Protein AF-A0A7X5QS72-F1 (afdb_monomer)

Mean predicted aligned error: 5.85 Å

Structure (mmCIF, N/CA/C/O backbone):
data_AF-A0A7X5QS72-F1
#
_entry.id   AF-A0A7X5QS72-F1
#
loop_
_atom_site.group_PDB
_atom_site.id
_atom_site.type_symbol
_atom_site.label_atom_id
_atom_site.label_alt_id
_atom_site.label_comp_id
_atom_site.label_asym_id
_atom_site.label_entity_id
_atom_site.label_seq_id
_atom_site.pdbx_PDB_ins_code
_atom_site.Cartn_x
_atom_site.Cartn_y
_atom_site.Cartn_z
_atom_site.occupancy
_atom_site.B_iso_or_equiv
_atom_site.auth_seq_id
_atom_site.auth_comp_id
_atom_site.auth_asym_id
_atom_site.auth_atom_id
_atom_site.pdbx_PDB_model_num
ATOM 1 N N . MET A 1 1 ? 28.460 -0.214 -11.087 1.00 46.50 1 MET A N 1
ATOM 2 C CA . MET A 1 1 ? 27.351 -0.914 -10.409 1.00 46.50 1 MET A CA 1
ATOM 3 C C . MET A 1 1 ? 26.135 -0.811 -11.305 1.00 46.50 1 MET A C 1
ATOM 5 O O . MET A 1 1 ? 25.842 0.293 -11.741 1.00 46.50 1 MET A O 1
ATOM 9 N N . SER A 1 2 ? 25.504 -1.934 -11.654 1.00 55.69 2 SER A N 1
ATOM 10 C CA . SER A 1 2 ? 24.226 -1.930 -12.375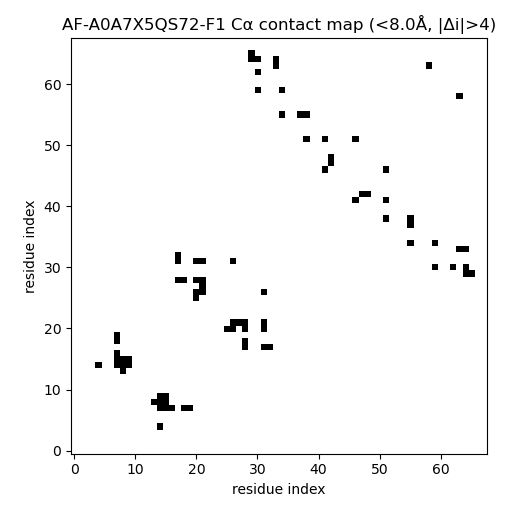 1.00 55.69 2 SER A CA 1
ATOM 11 C C . SER A 1 2 ? 23.212 -1.183 -11.512 1.00 55.69 2 SER A C 1
ATOM 13 O O . SER A 1 2 ? 22.972 -1.598 -10.378 1.00 55.69 2 SER A O 1
ATOM 15 N N . ASP A 1 3 ? 22.669 -0.078 -12.019 1.00 69.38 3 ASP A N 1
ATOM 16 C CA . ASP A 1 3 ? 21.596 0.661 -11.362 1.00 69.38 3 ASP A CA 1
ATOM 17 C C . ASP A 1 3 ? 20.329 -0.199 -11.460 1.00 69.38 3 ASP A C 1
ATOM 19 O O . ASP A 1 3 ? 19.562 -0.117 -12.417 1.00 69.38 3 ASP A O 1
ATOM 23 N N . ALA A 1 4 ? 20.183 -1.135 -10.516 1.00 70.75 4 ALA A N 1
ATOM 24 C CA . ALA A 1 4 ? 19.171 -2.194 -10.535 1.00 70.75 4 ALA A CA 1
ATOM 25 C C . ALA A 1 4 ? 17.732 -1.650 -10.607 1.00 70.75 4 ALA A C 1
ATOM 27 O O . ALA A 1 4 ? 16.808 -2.390 -10.938 1.00 70.75 4 ALA A O 1
ATOM 28 N N . PHE A 1 5 ? 17.555 -0.351 -10.346 1.00 70.69 5 PHE A N 1
ATOM 29 C CA . PHE A 1 5 ? 16.278 0.346 -10.364 1.00 70.69 5 PHE A CA 1
ATOM 30 C C . PHE A 1 5 ? 16.075 1.259 -11.582 1.00 70.69 5 PHE A C 1
ATOM 32 O O . PHE A 1 5 ? 15.012 1.867 -11.709 1.00 70.69 5 PHE A O 1
ATOM 39 N N . ALA A 1 6 ? 17.042 1.335 -12.505 1.00 79.38 6 ALA A N 1
ATOM 40 C CA . ALA A 1 6 ? 16.996 2.230 -13.664 1.00 79.38 6 ALA A CA 1
ATOM 41 C C . ALA A 1 6 ? 15.736 2.048 -14.525 1.00 79.38 6 ALA A C 1
ATOM 43 O O . ALA A 1 6 ? 15.207 3.024 -15.047 1.00 79.38 6 ALA A O 1
ATOM 44 N N . LYS A 1 7 ? 15.209 0.821 -14.622 1.00 81.94 7 LYS A N 1
ATOM 45 C CA . LYS A 1 7 ? 14.003 0.516 -15.410 1.00 81.94 7 LYS A CA 1
ATOM 46 C C . LYS A 1 7 ? 12.698 1.080 -14.839 1.00 81.94 7 LYS A C 1
ATOM 48 O O . LYS A 1 7 ? 11.724 1.188 -15.573 1.00 81.94 7 LYS A O 1
ATOM 53 N N . TRP A 1 8 ? 12.668 1.448 -13.558 1.00 82.00 8 TRP A N 1
ATOM 54 C CA . TRP A 1 8 ? 11.509 2.097 -12.936 1.00 82.00 8 TRP A CA 1
ATOM 55 C C . TRP A 1 8 ? 11.739 3.588 -12.704 1.00 82.00 8 TRP A C 1
ATOM 57 O O . TRP A 1 8 ? 10.970 4.221 -11.987 1.00 82.00 8 TRP A O 1
ATOM 67 N N . LYS A 1 9 ? 12.808 4.165 -13.255 1.00 85.56 9 LYS A N 1
ATOM 68 C CA . LYS A 1 9 ? 13.103 5.584 -13.094 1.00 85.56 9 LYS A CA 1
ATOM 69 C C . LYS A 1 9 ? 12.216 6.408 -14.029 1.00 85.56 9 LYS A C 1
ATOM 71 O O . LYS A 1 9 ? 12.197 6.191 -15.234 1.00 85.56 9 LYS A O 1
ATOM 76 N N . ASN A 1 10 ? 11.490 7.358 -13.457 1.00 82.12 10 ASN A N 1
ATOM 77 C CA . ASN A 1 10 ? 10.694 8.336 -14.184 1.00 82.12 10 ASN A CA 1
ATOM 78 C C . ASN A 1 10 ? 11.602 9.430 -14.773 1.00 82.12 10 ASN A C 1
ATOM 80 O O . ASN A 1 10 ? 12.688 9.700 -14.253 1.00 82.12 10 ASN A O 1
ATOM 84 N N . GLU A 1 11 ? 11.120 10.133 -15.799 1.00 81.50 11 GLU A N 1
ATOM 85 C CA . GLU A 1 11 ? 11.854 11.226 -16.464 1.00 81.50 11 GLU A CA 1
ATOM 86 C C . GLU A 1 11 ? 12.236 12.373 -15.514 1.00 81.50 11 GLU A C 1
ATOM 88 O O . GLU A 1 11 ? 13.269 13.014 -15.680 1.00 81.50 11 GLU A O 1
ATOM 93 N N . ASN A 1 12 ? 11.448 12.594 -14.459 1.00 83.19 12 ASN A N 1
ATOM 94 C CA . ASN A 1 12 ? 11.717 13.598 -13.425 1.00 83.19 12 ASN A CA 1
ATOM 95 C C . ASN A 1 12 ? 12.751 13.150 -12.367 1.00 83.19 12 ASN A C 1
ATOM 97 O O . ASN A 1 12 ? 12.921 13.821 -11.351 1.00 83.19 12 ASN A O 1
ATOM 101 N N . GLY A 1 13 ? 13.404 11.997 -12.556 1.00 78.44 13 GLY A N 1
ATOM 102 C CA . GLY A 1 13 ? 14.415 11.458 -11.645 1.00 78.44 13 GLY A CA 1
ATOM 103 C C . GLY A 1 13 ? 13.867 10.730 -10.413 1.00 78.44 13 GLY A C 1
ATOM 104 O O . GLY A 1 13 ? 14.661 10.217 -9.625 1.00 78.44 13 GLY A O 1
ATOM 105 N N . THR A 1 14 ? 12.542 10.649 -10.247 1.00 84.44 14 THR A N 1
ATOM 106 C CA . THR A 1 14 ? 11.892 9.809 -9.221 1.00 84.44 14 THR A CA 1
ATOM 107 C C . THR A 1 14 ? 11.751 8.360 -9.697 1.00 84.44 14 THR A C 1
ATOM 109 O O . THR A 1 14 ? 12.072 8.051 -10.840 1.00 84.44 14 THR A O 1
ATOM 112 N N . TYR A 1 15 ? 11.256 7.461 -8.845 1.00 82.88 15 TYR A N 1
ATOM 113 C CA . TYR A 1 15 ? 10.981 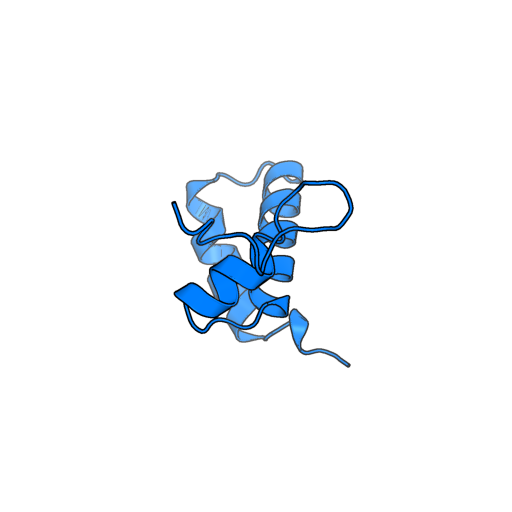6.072 -9.220 1.00 82.88 15 TYR A CA 1
ATOM 114 C C . TYR A 1 15 ? 9.479 5.787 -9.234 1.00 82.88 15 TYR A C 1
ATOM 116 O O . TYR A 1 15 ? 8.747 6.203 -8.332 1.00 82.88 15 TYR A O 1
ATOM 124 N N . ASN A 1 16 ? 9.016 5.027 -10.226 1.00 86.00 16 ASN A N 1
ATOM 125 C CA . ASN A 1 16 ? 7.694 4.424 -10.244 1.00 86.00 16 ASN A CA 1
ATOM 126 C C . ASN A 1 16 ? 7.654 3.253 -9.252 1.00 86.00 16 ASN A C 1
ATOM 128 O O . ASN A 1 16 ? 7.812 2.085 -9.609 1.00 86.00 16 ASN A O 1
ATOM 132 N N . GLY A 1 17 ? 7.445 3.590 -7.979 1.00 84.19 17 GLY A N 1
ATOM 133 C CA . GLY A 1 17 ? 7.345 2.605 -6.906 1.00 84.19 17 GLY A CA 1
ATOM 134 C C . GLY A 1 17 ? 6.222 1.593 -7.135 1.00 84.19 17 GLY A C 1
ATOM 135 O O . GLY A 1 17 ? 6.396 0.430 -6.796 1.00 84.19 17 GLY A O 1
ATOM 136 N N . ALA A 1 18 ? 5.109 1.990 -7.761 1.00 86.88 18 ALA A N 1
ATOM 137 C CA . ALA A 1 18 ? 4.007 1.073 -8.042 1.00 86.88 18 ALA A CA 1
ATOM 138 C C . ALA A 1 18 ? 4.416 -0.018 -9.043 1.00 86.88 18 ALA A C 1
ATOM 140 O O . ALA A 1 18 ? 4.166 -1.191 -8.788 1.00 86.88 18 ALA A O 1
ATOM 141 N N . ALA A 1 19 ? 5.106 0.347 -10.128 1.00 85.19 19 ALA A N 1
ATOM 142 C CA . ALA A 1 19 ? 5.632 -0.620 -11.092 1.00 85.19 19 ALA A CA 1
ATOM 143 C C . ALA A 1 19 ? 6.703 -1.536 -10.473 1.00 85.19 19 ALA A C 1
ATOM 145 O O . ALA A 1 19 ? 6.738 -2.732 -10.757 1.00 85.19 19 ALA A O 1
ATOM 146 N N . MET A 1 20 ? 7.544 -1.000 -9.582 1.00 87.25 20 MET A N 1
ATOM 147 C CA . MET A 1 20 ? 8.522 -1.803 -8.843 1.00 87.25 20 MET A CA 1
ATOM 148 C C . MET A 1 20 ? 7.842 -2.820 -7.918 1.00 87.25 20 MET A C 1
ATOM 150 O O . MET A 1 20 ? 8.185 -4.000 -7.933 1.00 87.25 20 MET A O 1
ATOM 154 N N . PHE A 1 21 ? 6.859 -2.387 -7.124 1.00 85.69 21 PHE A N 1
ATOM 155 C CA . PHE A 1 21 ? 6.111 -3.283 -6.243 1.00 85.69 21 PHE A CA 1
ATOM 156 C C . PHE A 1 21 ? 5.310 -4.320 -7.026 1.00 85.69 21 PHE A C 1
ATOM 158 O O . PHE A 1 21 ? 5.240 -5.465 -6.584 1.00 85.69 21 PHE A O 1
ATOM 165 N N . ALA A 1 22 ? 4.763 -3.957 -8.187 1.00 89.56 22 ALA A N 1
ATOM 166 C CA . ALA A 1 22 ? 4.020 -4.884 -9.028 1.00 89.56 22 ALA A CA 1
ATOM 167 C C . ALA A 1 22 ? 4.905 -6.046 -9.480 1.00 89.56 22 ALA A C 1
ATOM 169 O O . ALA A 1 22 ? 4.532 -7.208 -9.345 1.00 89.56 22 ALA A O 1
ATOM 170 N N . GLU A 1 23 ? 6.127 -5.745 -9.922 1.00 87.31 23 GLU A N 1
ATOM 171 C CA . GLU A 1 23 ? 7.071 -6.775 -10.346 1.00 87.31 23 GLU A CA 1
ATOM 172 C C . GLU A 1 23 ? 7.558 -7.647 -9.178 1.00 87.31 23 GLU A C 1
ATOM 174 O O . GLU A 1 23 ? 7.666 -8.862 -9.317 1.00 87.31 23 GLU A O 1
ATOM 179 N N . LEU A 1 24 ? 7.821 -7.048 -8.013 1.00 87.00 24 LEU A N 1
ATOM 180 C CA . LEU A 1 24 ? 8.314 -7.781 -6.842 1.00 87.00 24 LEU A CA 1
ATOM 181 C C . LEU A 1 24 ? 7.258 -8.689 -6.201 1.00 87.00 24 LEU A C 1
ATOM 183 O O . LEU A 1 24 ? 7.605 -9.714 -5.619 1.00 87.00 24 LEU A O 1
ATOM 187 N N . THR A 1 25 ? 5.988 -8.291 -6.252 1.00 86.75 25 THR A N 1
ATOM 188 C CA . THR A 1 25 ? 4.897 -8.983 -5.544 1.00 86.75 25 THR A CA 1
ATOM 189 C C . THR A 1 25 ? 3.989 -9.788 -6.470 1.00 86.75 25 THR A C 1
ATOM 191 O O . THR A 1 25 ? 3.231 -10.626 -5.989 1.00 86.75 25 THR A O 1
ATOM 194 N N . GLY A 1 26 ? 4.041 -9.542 -7.782 1.00 88.25 26 GLY A N 1
ATOM 195 C CA . GLY A 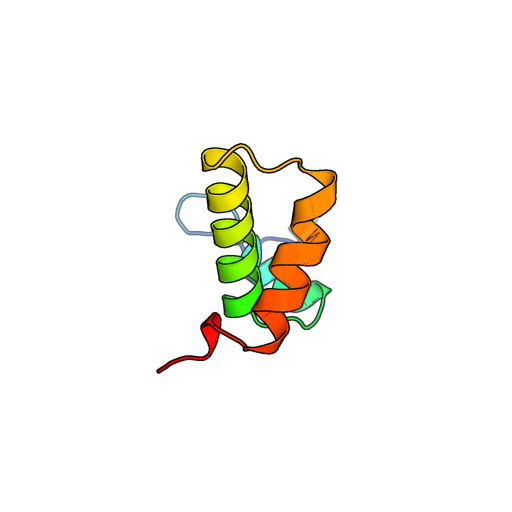1 26 ? 3.096 -10.089 -8.757 1.00 88.25 26 GLY A CA 1
ATOM 196 C C . GLY A 1 26 ? 1.697 -9.464 -8.685 1.00 88.25 26 GLY A C 1
ATOM 197 O O . GLY A 1 26 ? 0.800 -9.906 -9.400 1.00 88.25 26 GLY A O 1
ATOM 198 N N . ILE A 1 27 ? 1.494 -8.458 -7.829 1.00 88.44 27 ILE A N 1
ATOM 199 C CA . ILE A 1 27 ? 0.228 -7.733 -7.696 1.00 88.44 27 ILE A CA 1
ATOM 200 C C . ILE A 1 27 ? 0.115 -6.718 -8.847 1.00 88.44 27 ILE A C 1
ATOM 202 O O . ILE A 1 27 ? 1.100 -6.043 -9.147 1.00 88.44 27 ILE A O 1
ATOM 206 N N . PRO A 1 28 ? -1.057 -6.559 -9.488 1.00 91.00 28 PRO A N 1
ATOM 207 C CA . PRO A 1 28 ? -1.265 -5.540 -10.514 1.00 91.00 28 PRO A CA 1
ATOM 208 C C . PRO A 1 28 ? -0.876 -4.132 -10.043 1.00 91.00 28 PRO A C 1
ATOM 210 O O . PRO A 1 28 ? -1.128 -3.738 -8.901 1.00 91.00 28 PRO A O 1
ATOM 213 N N . GLN A 1 29 ? -0.283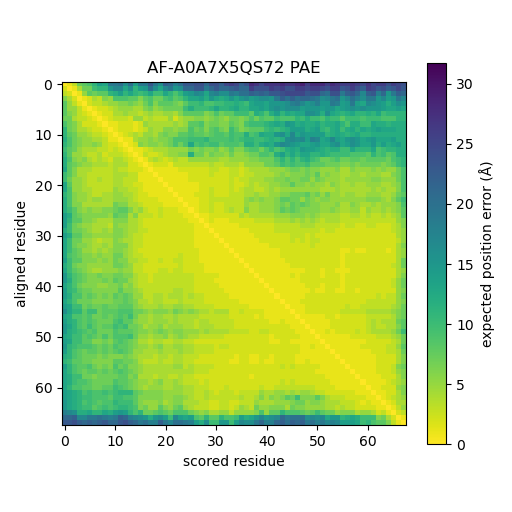 -3.337 -10.935 1.00 90.81 29 GLN A N 1
ATOM 214 C CA . GLN A 1 29 ? 0.144 -1.977 -10.602 1.00 90.81 29 GLN A CA 1
ATOM 215 C C . GLN A 1 29 ? -1.049 -1.102 -10.187 1.00 90.81 29 GLN A C 1
ATOM 217 O O . GLN A 1 29 ? -0.933 -0.285 -9.272 1.00 90.81 29 GLN A O 1
ATOM 222 N N . GLU A 1 30 ? -2.202 -1.290 -10.823 1.00 91.25 30 GLU A N 1
ATOM 223 C CA . GLU A 1 30 ? -3.449 -0.578 -10.546 1.00 91.25 30 GLU A CA 1
ATOM 224 C C . GLU A 1 30 ? -3.951 -0.862 -9.126 1.00 91.25 30 GLU A C 1
ATOM 226 O O . GLU A 1 30 ? -4.373 0.057 -8.424 1.00 91.25 30 GLU A O 1
ATOM 231 N N . GLU A 1 31 ? -3.827 -2.110 -8.668 1.00 92.50 31 GLU A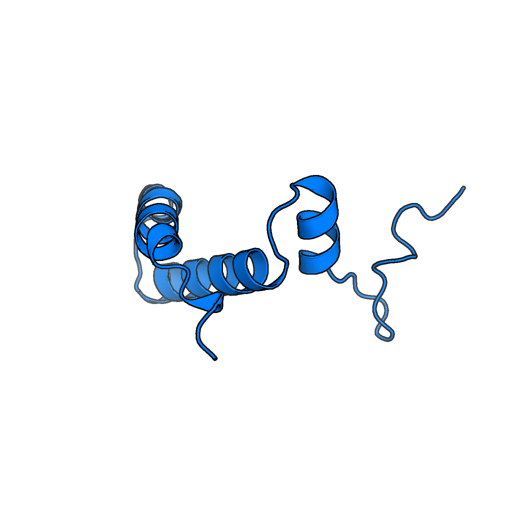 N 1
ATOM 232 C CA . GLU A 1 31 ? -4.171 -2.520 -7.305 1.00 92.50 31 GLU A CA 1
ATOM 233 C C . GLU A 1 31 ? -3.261 -1.848 -6.271 1.00 92.50 31 GLU A C 1
ATOM 235 O O . GLU A 1 31 ? -3.732 -1.362 -5.239 1.00 92.50 31 GLU A O 1
ATOM 240 N N . ILE A 1 32 ? -1.960 -1.751 -6.559 1.00 91.69 32 ILE A N 1
ATOM 241 C CA . ILE A 1 32 ? -0.988 -1.074 -5.688 1.00 91.69 32 ILE A CA 1
ATOM 242 C C . ILE A 1 32 ? -1.284 0.426 -5.605 1.00 91.69 32 ILE A C 1
ATOM 244 O O . ILE A 1 32 ? -1.281 1.001 -4.512 1.00 91.69 32 ILE A O 1
ATOM 248 N N . VAL A 1 33 ? -1.567 1.064 -6.743 1.00 92.56 33 VAL A N 1
ATOM 249 C CA . VAL A 1 33 ? -1.933 2.486 -6.801 1.00 92.56 33 VAL A CA 1
ATOM 250 C C . VAL A 1 33 ? -3.232 2.737 -6.038 1.00 92.56 33 VAL A C 1
ATOM 252 O O . VAL A 1 33 ? -3.280 3.649 -5.207 1.00 92.56 33 VAL A O 1
ATOM 255 N N . TRP A 1 34 ? -4.261 1.919 -6.269 1.00 94.62 34 TRP A N 1
ATOM 256 C CA . TRP A 1 34 ? -5.533 2.019 -5.560 1.00 94.62 34 TRP A CA 1
ATOM 257 C C . TRP A 1 34 ? -5.341 1.847 -4.052 1.00 94.62 34 TRP A C 1
ATOM 259 O O . TRP A 1 34 ? -5.772 2.706 -3.285 1.00 94.62 34 TRP A O 1
ATOM 269 N N . SER A 1 35 ? -4.607 0.819 -3.622 1.00 93.88 35 SER A N 1
ATOM 270 C CA . SER A 1 35 ? -4.348 0.550 -2.203 1.00 93.88 35 SER A CA 1
ATOM 271 C C . SER A 1 35 ? -3.627 1.720 -1.532 1.00 93.88 35 SER A C 1
ATOM 273 O O . SER A 1 35 ? -3.999 2.147 -0.438 1.00 93.88 35 SER A O 1
ATOM 275 N N . ALA A 1 36 ? -2.616 2.289 -2.197 1.00 93.00 36 ALA A N 1
ATOM 276 C CA . ALA A 1 36 ? -1.881 3.442 -1.687 1.00 93.00 36 ALA A CA 1
ATOM 277 C C . ALA A 1 36 ? -2.769 4.690 -1.558 1.00 93.00 36 ALA A C 1
ATOM 279 O O . ALA A 1 36 ? -2.653 5.430 -0.579 1.00 93.00 36 ALA A O 1
ATOM 280 N N . ASN A 1 37 ? -3.661 4.930 -2.522 1.00 94.00 37 ASN A N 1
ATOM 281 C CA . ASN A 1 37 ? -4.619 6.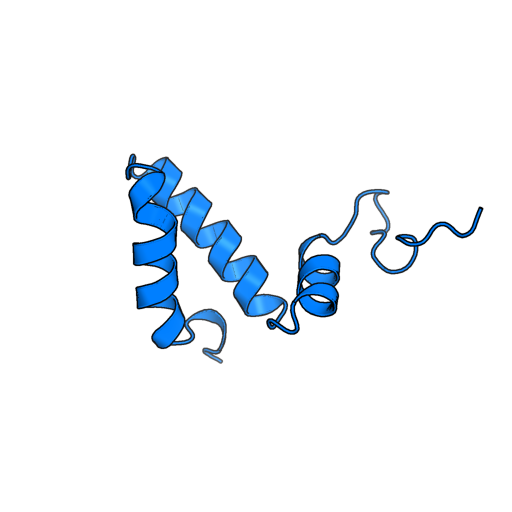031 -2.458 1.00 94.00 37 ASN A CA 1
ATOM 282 C C . ASN A 1 37 ? -5.657 5.803 -1.358 1.00 94.00 37 ASN A C 1
ATOM 284 O O . ASN A 1 37 ? -5.887 6.700 -0.547 1.00 94.00 37 ASN A O 1
ATOM 288 N N . ARG A 1 38 ? -6.181 4.582 -1.237 1.00 95.44 38 ARG A N 1
ATOM 289 C CA . ARG A 1 38 ? -7.157 4.240 -0.207 1.00 95.44 38 ARG A CA 1
ATOM 290 C C . ARG A 1 38 ? -6.591 4.405 1.201 1.00 95.44 38 ARG A C 1
ATOM 292 O O . ARG A 1 38 ? -7.236 4.992 2.062 1.00 95.44 38 ARG A O 1
ATOM 299 N N . MET A 1 39 ? -5.341 4.005 1.437 1.00 94.81 39 MET A N 1
ATOM 300 C CA . MET A 1 39 ? -4.670 4.262 2.718 1.00 94.81 39 MET A CA 1
ATOM 301 C C . MET A 1 39 ? -4.529 5.763 3.031 1.00 94.81 39 MET A C 1
ATOM 303 O O . MET A 1 39 ? -4.645 6.158 4.191 1.00 94.81 39 MET A O 1
ATOM 307 N N . LYS A 1 40 ? -4.310 6.624 2.024 1.00 95.25 40 LYS A N 1
ATOM 308 C CA . LYS A 1 40 ? -4.286 8.088 2.223 1.00 95.25 40 LYS A CA 1
ATOM 309 C C . LYS A 1 40 ? -5.664 8.628 2.606 1.00 95.25 40 LYS A C 1
ATOM 311 O O . LYS A 1 40 ? -5.739 9.503 3.466 1.00 95.25 40 LYS A O 1
ATOM 316 N N . GLU A 1 41 ? -6.734 8.104 2.017 1.00 96.19 41 GLU A N 1
ATOM 317 C CA . GLU A 1 41 ? -8.109 8.469 2.380 1.00 96.19 41 GLU A CA 1
ATOM 318 C C . GLU A 1 41 ? -8.436 8.060 3.817 1.00 96.19 41 GLU A C 1
ATOM 320 O O . GLU A 1 41 ? -8.927 8.883 4.587 1.00 96.19 41 GLU A O 1
ATOM 325 N N . LEU A 1 42 ? -8.095 6.829 4.213 1.00 96.75 42 LEU A N 1
ATOM 326 C CA . LEU A 1 42 ? -8.285 6.346 5.586 1.00 96.75 42 LEU A CA 1
ATOM 327 C C . LEU A 1 42 ? -7.517 7.209 6.593 1.00 96.75 42 LEU A C 1
ATOM 329 O O . LEU A 1 42 ? -8.043 7.549 7.654 1.00 96.75 42 LEU A O 1
ATOM 333 N N . LYS A 1 43 ? -6.302 7.642 6.234 1.00 96.62 43 LYS A N 1
ATOM 334 C CA . LYS A 1 43 ? -5.539 8.614 7.023 1.00 96.62 43 LYS A CA 1
ATOM 335 C C . LYS A 1 43 ? -6.282 9.939 7.176 1.00 96.62 43 LYS A C 1
ATOM 337 O O . LYS A 1 43 ? -6.346 10.463 8.284 1.00 96.62 43 LYS A O 1
ATOM 342 N N . ALA A 1 44 ? -6.819 10.484 6.085 1.00 97.19 44 ALA A N 1
ATOM 343 C CA . ALA A 1 44 ? -7.558 11.746 6.101 1.00 97.19 44 ALA A CA 1
ATOM 344 C C . ALA A 1 44 ? -8.864 11.653 6.912 1.00 97.19 44 ALA A C 1
ATOM 346 O O . ALA A 1 44 ? -9.262 12.625 7.544 1.00 97.19 44 ALA A O 1
ATOM 347 N N . GLN A 1 45 ? -9.487 10.473 6.946 1.00 96.19 45 GLN A N 1
ATOM 348 C CA . GLN A 1 45 ? -10.678 10.173 7.747 1.00 96.19 45 GLN A CA 1
ATOM 349 C C . GLN A 1 45 ? -10.371 9.922 9.235 1.00 96.19 45 GLN A C 1
ATOM 351 O O . GLN A 1 45 ? -11.293 9.733 10.024 1.00 96.19 45 GLN A O 1
ATOM 356 N N . GLY A 1 46 ? -9.095 9.906 9.637 1.00 97.12 46 GLY A N 1
ATOM 357 C CA . GLY A 1 46 ? -8.693 9.650 11.023 1.00 97.12 46 GLY A CA 1
ATOM 358 C C . GLY A 1 46 ? -8.824 8.186 11.449 1.00 97.12 46 GLY A C 1
ATOM 359 O O . GLY A 1 46 ? -8.824 7.895 12.644 1.00 97.12 46 GLY A O 1
ATOM 360 N N . VAL A 1 47 ? -8.923 7.256 10.496 1.00 96.81 47 VAL A N 1
ATOM 361 C CA . VAL A 1 47 ? -9.005 5.823 10.792 1.00 96.81 47 VAL A CA 1
ATOM 362 C C . VAL A 1 47 ? -7.679 5.353 11.410 1.00 96.81 47 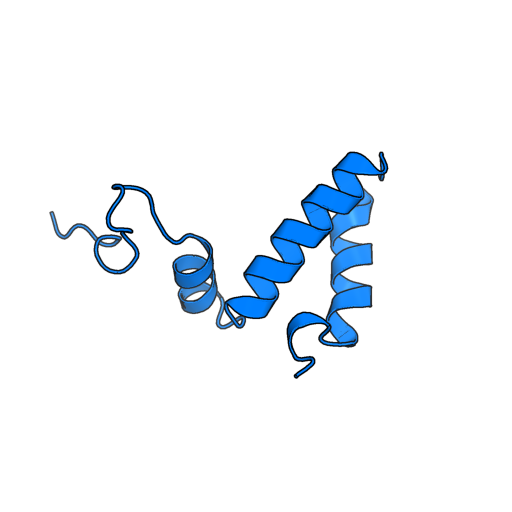VAL A C 1
ATOM 364 O O . VAL A 1 47 ? -6.614 5.656 10.857 1.00 96.81 47 VAL A O 1
ATOM 367 N N . PRO A 1 48 ? -7.699 4.584 12.514 1.00 97.00 48 PRO A N 1
ATOM 368 C CA . PRO A 1 48 ? -6.493 4.013 13.107 1.00 97.00 48 PRO A CA 1
ATOM 369 C C . PRO A 1 48 ? -5.703 3.133 12.126 1.00 97.00 48 PRO A C 1
ATOM 371 O O . PRO A 1 48 ? -6.270 2.320 11.394 1.00 97.00 48 PRO A O 1
ATOM 374 N N . ARG A 1 49 ? -4.374 3.305 12.095 1.00 93.81 49 ARG A N 1
ATOM 375 C CA . ARG A 1 49 ? -3.484 2.662 11.108 1.00 93.81 49 ARG A CA 1
ATOM 376 C C . ARG A 1 49 ? -3.519 1.132 11.155 1.00 93.81 49 ARG A C 1
ATOM 378 O O . ARG A 1 49 ? -3.359 0.489 10.122 1.00 93.81 49 ARG A O 1
ATOM 385 N N . ASP A 1 50 ? -3.726 0.555 12.332 1.00 96.56 50 ASP A N 1
ATOM 386 C CA . ASP A 1 50 ? -3.881 -0.885 12.562 1.00 96.56 50 ASP A CA 1
ATOM 387 C C . ASP A 1 50 ? -5.117 -1.477 11.863 1.00 96.56 50 ASP A C 1
ATOM 389 O O . ASP A 1 50 ? -5.143 -2.672 11.574 1.00 96.56 50 ASP A O 1
ATOM 393 N N . GLN A 1 51 ? -6.105 -0.648 11.514 1.00 95.31 51 GLN A N 1
ATOM 394 C CA . GLN A 1 51 ? -7.309 -1.075 10.798 1.00 95.31 51 GLN A CA 1
ATOM 395 C C . GLN A 1 51 ? -7.169 -0.992 9.274 1.00 95.31 51 GLN A C 1
ATOM 397 O O . GLN A 1 51 ? -7.967 -1.593 8.553 1.00 95.31 51 GLN A O 1
ATOM 402 N N . TRP A 1 52 ? -6.167 -0.273 8.757 1.00 96.75 52 TRP A N 1
ATOM 403 C CA . TRP A 1 52 ? -6.079 0.019 7.323 1.00 96.75 52 TRP A CA 1
ATOM 404 C C . TRP A 1 52 ? -5.915 -1.237 6.477 1.00 96.75 52 TRP A C 1
ATOM 406 O O . TRP A 1 52 ? -6.602 -1.374 5.472 1.00 96.75 52 TRP A O 1
ATOM 416 N N . SER A 1 53 ? -5.044 -2.165 6.884 1.00 93.12 53 SER A N 1
ATOM 417 C CA . SER A 1 53 ? -4.808 -3.403 6.129 1.00 93.12 53 SER A CA 1
ATOM 418 C C . SER A 1 53 ? -6.071 -4.253 6.024 1.00 93.12 53 SER A C 1
ATOM 420 O O . SER A 1 53 ? -6.356 -4.793 4.959 1.00 93.12 53 SER A O 1
ATOM 422 N N . ARG A 1 54 ? -6.860 -4.324 7.103 1.00 95.81 54 ARG A N 1
ATOM 423 C CA . ARG A 1 54 ? -8.147 -5.021 7.114 1.00 95.81 54 ARG A CA 1
ATOM 424 C C . ARG A 1 54 ? -9.140 -4.352 6.169 1.00 95.81 54 ARG A C 1
ATOM 426 O O . ARG A 1 54 ? -9.736 -5.041 5.356 1.00 95.81 54 ARG A O 1
ATOM 433 N N . ILE A 1 55 ? -9.314 -3.035 6.265 1.00 95.44 55 ILE A N 1
ATOM 434 C CA . ILE A 1 55 ? -10.281 -2.297 5.437 1.00 95.44 55 ILE A CA 1
ATOM 435 C C . ILE A 1 55 ? -9.913 -2.404 3.956 1.00 95.44 55 ILE A C 1
ATOM 437 O O . ILE A 1 55 ? -10.736 -2.826 3.149 1.00 95.44 55 ILE A O 1
ATOM 441 N N . VAL A 1 56 ? -8.660 -2.093 3.617 1.00 94.75 56 VAL A N 1
ATOM 442 C CA . VAL A 1 56 ? -8.149 -2.181 2.244 1.00 94.75 56 VAL A CA 1
ATOM 443 C C . VAL A 1 56 ? -8.268 -3.611 1.724 1.00 94.75 56 VAL A C 1
ATOM 445 O O . VAL A 1 56 ? -8.722 -3.798 0.606 1.00 94.75 56 VAL A O 1
ATOM 448 N N . GLY A 1 57 ? -7.928 -4.621 2.530 1.00 93.06 57 GLY A N 1
ATOM 449 C CA . GLY A 1 57 ? -8.044 -6.026 2.139 1.00 93.06 57 GLY A CA 1
ATOM 450 C C . GLY A 1 57 ? -9.486 -6.487 1.896 1.00 93.06 57 GLY A C 1
ATOM 451 O O . GLY A 1 57 ? -9.728 -7.261 0.974 1.00 93.06 57 GLY A O 1
ATOM 452 N N . GLU A 1 58 ? -10.454 -6.013 2.684 1.00 94.81 58 GLU A N 1
ATOM 453 C CA . GLU A 1 58 ? -11.873 -6.314 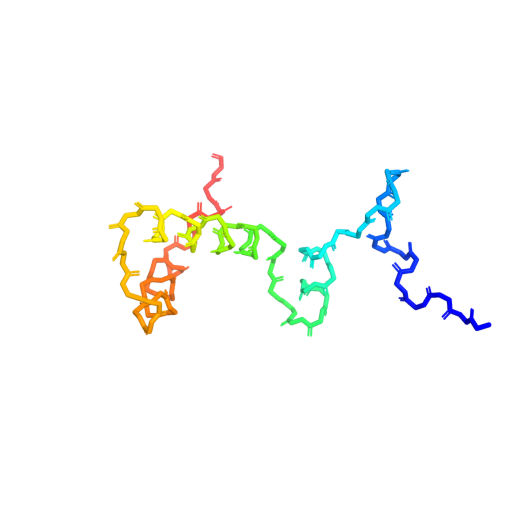2.459 1.00 94.81 58 GLU A CA 1
ATOM 454 C C . GLU A 1 58 ? -12.408 -5.631 1.194 1.00 94.81 58 GLU A C 1
ATOM 456 O O . GLU A 1 58 ? -13.068 -6.275 0.381 1.00 94.81 58 GLU A O 1
ATOM 461 N N . GLU A 1 59 ? -12.079 -4.358 0.981 1.00 93.44 59 GLU A N 1
ATOM 462 C CA . GLU A 1 59 ? -12.479 -3.618 -0.221 1.00 93.44 59 GLU A CA 1
ATOM 463 C C . GLU A 1 59 ? -11.801 -4.166 -1.488 1.00 93.44 59 GLU A C 1
ATOM 465 O O . GLU A 1 59 ? -12.428 -4.257 -2.545 1.00 93.44 59 GLU A O 1
ATOM 470 N N . ALA A 1 60 ? -10.548 -4.613 -1.372 1.00 92.31 60 ALA A N 1
ATOM 471 C CA . ALA A 1 60 ? -9.769 -5.186 -2.463 1.00 92.31 60 ALA A CA 1
ATOM 472 C C . ALA A 1 60 ? -10.408 -6.442 -3.069 1.00 92.31 60 ALA A C 1
ATOM 474 O O . ALA A 1 60 ? -10.251 -6.702 -4.261 1.00 92.31 60 ALA A O 1
ATOM 475 N N . LYS A 1 61 ? -11.201 -7.197 -2.297 1.00 91.19 61 LYS A N 1
ATOM 476 C CA . LYS A 1 61 ? -11.943 -8.365 -2.809 1.00 91.19 61 LYS A CA 1
ATOM 477 C C . LYS A 1 61 ? -12.897 -8.004 -3.947 1.00 91.19 61 LYS A C 1
ATOM 479 O O . LYS A 1 61 ? -13.162 -8.845 -4.803 1.00 91.19 61 LYS A O 1
ATOM 484 N N . LEU A 1 62 ? -13.390 -6.765 -3.972 1.00 92.75 62 LEU A N 1
ATOM 485 C CA . LEU A 1 62 ? -14.273 -6.259 -5.022 1.00 92.75 62 LEU A CA 1
ATOM 486 C C . LEU A 1 62 ? -13.512 -5.777 -6.264 1.00 92.75 62 LEU A C 1
ATOM 488 O O . LEU A 1 62 ? -14.146 -5.410 -7.248 1.00 92.75 62 LEU A O 1
ATOM 492 N N . LYS A 1 63 ? -12.172 -5.778 -6.229 1.00 89.69 63 LYS A N 1
ATOM 493 C CA . LYS A 1 63 ? -11.289 -5.280 -7.292 1.00 89.69 63 LYS A CA 1
ATOM 494 C C . LYS A 1 63 ? -11.728 -3.909 -7.834 1.00 89.69 63 LYS A C 1
ATOM 496 O O . LYS A 1 63 ? -11.922 -3.764 -9.039 1.00 89.69 63 LYS A O 1
ATOM 501 N N . PRO A 1 64 ? -11.880 -2.883 -6.979 1.00 87.12 64 PRO A N 1
ATOM 502 C CA . PRO A 1 64 ? -12.351 -1.558 -7.395 1.00 87.12 64 PRO A CA 1
ATOM 503 C C . PRO A 1 64 ? -11.463 -0.882 -8.454 1.00 87.12 64 PRO A C 1
ATOM 505 O O . PRO A 1 64 ? -11.943 -0.039 -9.204 1.00 87.12 64 PRO A O 1
ATOM 508 N N . TRP A 1 65 ? -10.188 -1.266 -8.554 1.00 88.81 65 TRP A N 1
ATOM 509 C CA . TRP A 1 65 ? -9.265 -0.813 -9.604 1.00 88.81 65 TRP A CA 1
ATOM 510 C C . TRP A 1 65 ? -9.509 -1.455 -10.978 1.00 88.81 65 TRP A C 1
ATOM 512 O O . TRP A 1 65 ? -8.903 -1.028 -11.953 1.00 88.81 65 TRP A O 1
ATOM 522 N N . ALA A 1 66 ? -10.344 -2.495 -11.060 1.00 84.12 66 ALA A N 1
ATOM 523 C CA . ALA A 1 66 ? -10.645 -3.219 -12.293 1.00 84.12 66 ALA A CA 1
ATOM 524 C C . ALA A 1 66 ? -11.948 -2.751 -12.970 1.00 84.12 66 ALA A C 1
ATOM 526 O O . ALA A 1 66 ? -12.361 -3.362 -13.956 1.00 84.12 6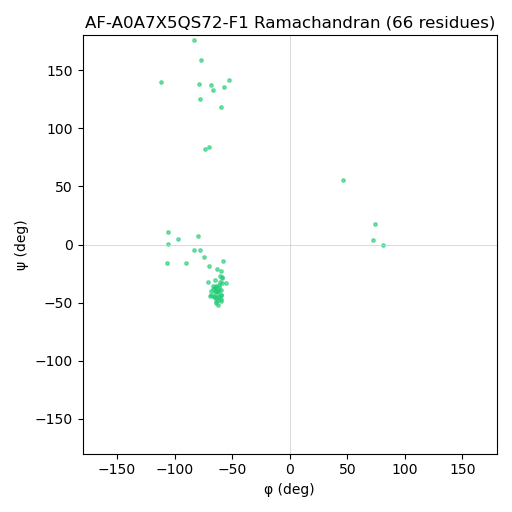6 ALA A O 1
ATOM 527 N N . SER A 1 67 ? -12.611 -1.709 -12.449 1.00 63.97 67 SER A N 1
ATOM 528 C CA . SER A 1 67 ? -13.766 -1.124 -13.138 1.00 63.97 67 SER A CA 1
ATOM 529 C C . SER A 1 67 ? -13.329 -0.416 -14.432 1.00 63.97 67 SER A C 1
ATOM 531 O O . SER A 1 67 ? -12.308 0.275 -14.406 1.00 63.97 67 SER A O 1
ATOM 533 N N . PRO A 1 68 ? -14.078 -0.599 -15.535 1.00 54.44 68 PRO A N 1
ATOM 534 C CA . PRO A 1 68 ? -13.780 -0.033 -16.852 1.00 54.44 68 PRO A CA 1
ATOM 535 C C . PRO A 1 68 ? -13.932 1.491 -16.924 1.00 54.44 68 PRO A C 1
ATOM 537 O O . PRO A 1 68 ? -14.725 2.057 -16.134 1.00 54.44 68 PRO A O 1
#

Organism: NCBI:txid345309

Solvent-accessible surface area (backbone atoms only — not comparable to full-atom values): 4158 Å² total; per-residue (Å²): 130,83,66,87,58,59,91,38,50,42,95,88,74,48,66,43,58,42,60,51,49,16,70,76,68,72,47,56,41,55,54,48,49,46,51,56,51,51,52,52,50,40,53,75,71,67,51,60,74,89,49,43,64,58,53,51,55,59,55,51,75,71,42,74,67,72,65,131

Secondary structure (DSSP, 8-state):
---TTGGGB-TTS-B-HHHHHHHHH---HHHHHHHHHHHHHHHHTT--HHHHHHHHHHHHTT-GGG--

Foldseek 3Di:
DPPPQPVQQDPVRDGLVLVVCCVVPVPDSLLVVVLVVQLVVCVVVVNDPVCSCVVSVVVCVVVPSPDD

Radius of gyration: 14.34 Å; Cα contacts (8 Å, |Δi|>4): 42; chains: 1; bounding box: 42×24×30 Å

Sequence (68 aa):
MSDAFAKWKNENGTYNGAAMFAELTGIPQEEIVWSANRMKELKAQGVPRDQWSRIVGEEAKLKPWASP

pLDDT: mean 87.48, std 10.43, range [46.5, 97.19]